Protein AF-A0AAW9KPF9-F1 (afdb_monomer_lite)

Structure (mmCIF, N/CA/C/O backbone):
data_AF-A0AAW9KPF9-F1
#
_entry.id   AF-A0AAW9KPF9-F1
#
loop_
_atom_site.group_PDB
_atom_site.id
_atom_site.type_symbol
_atom_site.label_atom_id
_atom_site.label_alt_id
_atom_site.la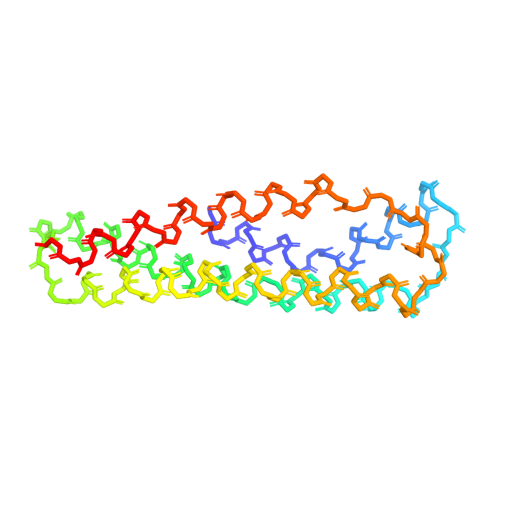bel_comp_id
_atom_site.label_asym_id
_atom_site.label_entity_id
_atom_site.label_seq_id
_atom_site.pdbx_PDB_ins_code
_atom_site.Cartn_x
_atom_site.Cartn_y
_atom_site.Cartn_z
_atom_site.occupancy
_atom_site.B_iso_or_equiv
_atom_site.auth_seq_id
_atom_site.auth_comp_id
_atom_site.auth_asym_id
_atom_site.auth_atom_id
_atom_site.pdbx_PDB_model_num
ATOM 1 N N . GLY A 1 1 ? -13.024 -8.136 2.506 1.00 78.75 1 GLY A N 1
ATOM 2 C CA . GLY A 1 1 ? -11.927 -7.168 2.692 1.00 78.75 1 GLY A CA 1
ATOM 3 C C . GLY A 1 1 ? -10.604 -7.882 2.874 1.00 78.75 1 GLY A C 1
ATOM 4 O O . GLY A 1 1 ? -10.056 -8.333 1.884 1.00 78.75 1 GLY A O 1
ATOM 5 N N . ILE A 1 2 ? -10.155 -8.076 4.120 1.00 85.75 2 ILE A N 1
ATOM 6 C CA . ILE A 1 2 ? -8.793 -8.553 4.462 1.00 85.75 2 ILE A CA 1
ATOM 7 C C . ILE A 1 2 ? -8.357 -9.830 3.724 1.00 85.75 2 ILE A C 1
ATOM 9 O O . ILE A 1 2 ? -7.273 -9.866 3.148 1.00 85.75 2 ILE A O 1
ATOM 13 N N . CYS A 1 3 ? -9.187 -10.878 3.719 1.00 87.25 3 CYS A N 1
ATOM 14 C CA . CYS A 1 3 ? -8.833 -12.138 3.054 1.00 87.25 3 CYS A CA 1
ATOM 15 C C . CYS A 1 3 ? -8.636 -11.955 1.542 1.00 87.25 3 CYS A C 1
ATOM 17 O O . CYS A 1 3 ? -7.708 -12.520 0.978 1.00 87.25 3 CYS A O 1
ATOM 19 N N . ILE A 1 4 ? -9.467 -11.119 0.911 1.00 86.94 4 ILE A N 1
ATOM 20 C CA . ILE A 1 4 ? -9.382 -10.818 -0.523 1.00 86.94 4 ILE A CA 1
ATOM 21 C C . ILE A 1 4 ? -8.092 -10.047 -0.812 1.00 86.94 4 ILE A C 1
ATOM 23 O O . ILE A 1 4 ? -7.359 -10.418 -1.718 1.00 86.94 4 ILE A O 1
ATOM 27 N N . THR A 1 5 ? -7.767 -9.033 -0.004 1.00 88.50 5 THR A N 1
ATOM 28 C CA . THR A 1 5 ? -6.518 -8.267 -0.155 1.00 88.50 5 THR A CA 1
ATOM 29 C C . THR A 1 5 ? -5.276 -9.140 0.011 1.00 88.50 5 THR A C 1
ATOM 31 O O . THR A 1 5 ? -4.348 -9.008 -0.775 1.00 88.50 5 THR A O 1
ATOM 34 N N . LEU A 1 6 ? -5.260 -10.077 0.967 1.00 89.06 6 LEU A N 1
ATOM 35 C CA . LEU A 1 6 ? -4.133 -11.005 1.137 1.00 89.06 6 LEU A CA 1
ATOM 36 C C . LEU A 1 6 ? -4.001 -11.974 -0.044 1.00 89.06 6 LEU A C 1
ATOM 38 O O . LEU A 1 6 ? -2.895 -12.216 -0.519 1.00 89.06 6 LEU A O 1
ATOM 42 N N . LEU A 1 7 ? -5.122 -12.497 -0.541 1.00 89.38 7 LEU A N 1
ATOM 43 C CA . LEU A 1 7 ? -5.137 -13.406 -1.685 1.00 89.38 7 LEU A CA 1
ATOM 44 C C . LEU A 1 7 ? -4.665 -12.701 -2.965 1.00 89.38 7 LEU A C 1
ATOM 46 O O . LEU A 1 7 ? -3.865 -13.248 -3.720 1.00 89.38 7 LEU A O 1
ATOM 50 N N . MET A 1 8 ? -5.082 -11.450 -3.160 1.00 88.38 8 MET A N 1
ATOM 51 C CA . MET A 1 8 ? -4.633 -10.608 -4.269 1.00 88.38 8 MET A CA 1
ATOM 52 C C . MET A 1 8 ? -3.141 -10.267 -4.151 1.00 88.38 8 MET A C 1
ATOM 54 O O . MET A 1 8 ? -2.423 -10.315 -5.147 1.00 88.38 8 MET A O 1
ATOM 58 N N . LEU A 1 9 ? -2.650 -10.030 -2.929 1.00 89.12 9 LEU A N 1
ATOM 59 C CA . LEU A 1 9 ? -1.239 -9.755 -2.663 1.00 89.12 9 LEU A CA 1
ATOM 60 C C . LEU A 1 9 ? -0.342 -10.979 -2.942 1.00 89.12 9 LEU A C 1
ATOM 62 O O . LEU A 1 9 ? 0.757 -10.836 -3.477 1.00 89.12 9 LEU A O 1
ATOM 66 N N . LEU A 1 10 ? -0.818 -12.194 -2.659 1.00 88.12 10 LEU A N 1
ATOM 67 C CA . LEU A 1 10 ? -0.146 -13.438 -3.062 1.00 88.12 10 LEU A CA 1
ATOM 68 C C . LEU A 1 10 ? -0.157 -13.639 -4.585 1.00 88.12 10 LEU A C 1
ATOM 70 O O . LEU A 1 10 ? 0.807 -14.157 -5.142 1.00 88.12 10 LEU A O 1
ATOM 74 N N . GLY A 1 11 ? -1.221 -13.199 -5.261 1.00 87.50 11 GLY A N 1
ATOM 75 C CA . GLY A 1 11 ? -1.346 -13.259 -6.718 1.00 87.50 11 GLY A CA 1
ATOM 76 C C . GLY A 1 11 ? -0.484 -12.245 -7.480 1.00 87.50 11 GLY A C 1
ATOM 77 O O . GLY A 1 11 ? -0.254 -12.433 -8.672 1.00 87.50 11 GLY A O 1
ATOM 78 N N . THR A 1 12 ? 0.024 -11.197 -6.822 1.00 87.69 12 THR A N 1
ATOM 79 C CA . THR A 1 12 ? 0.807 -10.106 -7.437 1.00 87.69 12 THR A CA 1
ATOM 80 C C . THR A 1 12 ? 1.911 -10.563 -8.404 1.00 87.69 12 THR A C 1
ATOM 82 O O . THR A 1 12 ? 1.935 -10.064 -9.531 1.00 87.69 12 THR A O 1
ATOM 85 N N . PRO A 1 13 ? 2.813 -11.505 -8.059 1.00 85.81 13 PRO A N 1
ATOM 86 C CA . PRO A 1 13 ? 3.851 -11.966 -8.982 1.00 85.81 13 PRO A CA 1
ATOM 87 C C . PRO A 1 13 ? 3.274 -12.662 -10.222 1.00 85.81 13 PRO A C 1
ATOM 89 O O . PRO A 1 13 ? 3.789 -12.470 -11.322 1.00 85.81 13 PRO A O 1
ATOM 92 N N . LEU A 1 14 ? 2.180 -13.422 -10.090 1.00 86.94 14 LEU A N 1
ATOM 93 C CA . LEU A 1 14 ? 1.508 -14.025 -11.24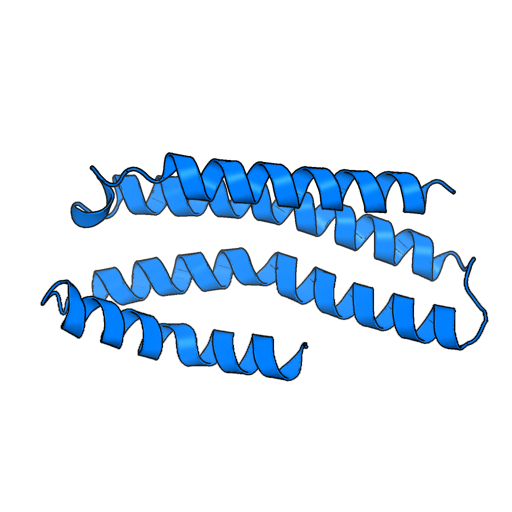6 1.00 86.94 14 LEU A CA 1
ATOM 94 C C . LEU A 1 14 ? 0.868 -12.957 -12.136 1.00 86.94 14 LEU A C 1
ATOM 96 O O . LEU A 1 14 ? 1.062 -12.982 -13.350 1.00 86.94 14 LEU A O 1
ATOM 100 N N . ILE A 1 15 ? 0.138 -12.013 -11.535 1.00 87.06 15 ILE A N 1
ATOM 101 C CA . ILE A 1 15 ? -0.563 -10.940 -12.252 1.00 87.06 15 ILE A CA 1
ATOM 102 C C . ILE A 1 15 ? 0.443 -10.063 -13.005 1.00 87.06 15 ILE A C 1
ATOM 104 O O . ILE A 1 15 ? 0.273 -9.804 -14.193 1.00 87.06 15 ILE A O 1
ATOM 108 N N . THR A 1 16 ? 1.527 -9.652 -12.342 1.00 85.25 16 THR A N 1
ATOM 109 C CA . THR A 1 16 ? 2.581 -8.831 -12.958 1.00 85.25 16 THR A CA 1
ATOM 110 C C . THR A 1 16 ? 3.286 -9.570 -14.093 1.00 85.25 16 THR A C 1
ATOM 112 O O . THR A 1 16 ? 3.473 -8.994 -15.163 1.00 85.25 16 THR A O 1
ATOM 115 N N . THR A 1 17 ? 3.609 -10.856 -13.916 1.00 85.44 17 THR A N 1
ATOM 116 C CA . THR A 1 17 ? 4.220 -11.672 -14.978 1.00 85.44 17 THR A CA 1
ATOM 117 C C . THR A 1 17 ? 3.288 -11.820 -16.182 1.00 85.44 17 THR A C 1
ATOM 119 O O . THR A 1 17 ? 3.731 -11.700 -17.323 1.00 85.44 17 THR A O 1
ATOM 122 N N . ALA A 1 18 ? 1.995 -12.064 -15.950 1.00 85.25 18 ALA A N 1
ATOM 123 C CA . ALA A 1 18 ? 1.008 -12.212 -17.015 1.00 85.25 18 ALA A CA 1
ATOM 124 C C . ALA A 1 18 ? 0.801 -10.906 -17.800 1.00 85.25 18 ALA A C 1
ATOM 126 O O . ALA A 1 18 ? 0.765 -10.939 -19.030 1.00 85.25 18 ALA A O 1
ATOM 127 N N . LEU A 1 19 ? 0.726 -9.762 -17.111 1.00 85.12 19 LEU A N 1
ATOM 128 C CA . LEU A 1 19 ? 0.602 -8.443 -17.742 1.00 85.12 19 LEU A CA 1
ATOM 129 C C . LEU A 1 19 ? 1.830 -8.100 -18.590 1.00 85.12 19 LEU A C 1
ATOM 131 O O . LEU A 1 19 ? 1.695 -7.729 -19.749 1.00 85.12 19 LEU A O 1
ATOM 135 N N . LEU A 1 20 ? 3.036 -8.286 -18.049 1.00 83.38 20 LEU A N 1
ATOM 136 C CA . LEU A 1 20 ? 4.274 -7.994 -18.779 1.00 83.38 20 LEU A CA 1
ATOM 137 C C . LEU A 1 20 ? 4.446 -8.881 -20.016 1.00 83.38 20 LEU A C 1
ATOM 139 O O . LEU A 1 20 ? 4.871 -8.405 -21.070 1.00 83.38 20 LEU A O 1
ATOM 143 N N . LYS A 1 21 ? 4.053 -10.155 -19.908 1.00 83.19 21 LYS A N 1
ATOM 144 C CA . LYS A 1 21 ? 4.096 -11.097 -21.027 1.00 83.19 21 LYS A CA 1
ATOM 145 C C . LYS A 1 21 ? 3.065 -10.774 -22.112 1.00 83.19 21 LYS A C 1
ATOM 147 O O . LYS A 1 21 ? 3.396 -10.901 -23.285 1.00 83.19 21 LYS A O 1
ATOM 152 N N . SER A 1 22 ? 1.836 -10.422 -21.735 1.00 83.75 22 SER A N 1
ATOM 153 C CA . SER A 1 22 ? 0.733 -10.207 -22.686 1.00 83.75 22 SER A CA 1
ATOM 154 C C . SER A 1 22 ? 0.813 -8.856 -23.389 1.00 83.75 22 SER A C 1
ATOM 156 O O . SER A 1 22 ? 0.790 -8.815 -24.613 1.00 83.75 22 SER A O 1
ATOM 158 N N . GLU A 1 23 ? 0.956 -7.773 -22.629 1.00 78.06 23 GLU A N 1
ATOM 159 C CA . GLU A 1 23 ? 0.857 -6.405 -23.152 1.00 78.06 23 GLU A CA 1
ATOM 160 C C . GLU A 1 23 ? 2.183 -5.901 -23.728 1.00 78.06 23 GLU A C 1
ATOM 162 O O . GLU A 1 23 ? 2.208 -5.141 -24.692 1.00 78.06 23 GLU A O 1
ATOM 167 N N . TYR A 1 24 ? 3.305 -6.326 -23.143 1.00 75.06 24 TYR A N 1
ATOM 168 C CA . TYR A 1 24 ? 4.615 -5.749 -23.454 1.00 75.06 24 TYR A CA 1
ATOM 169 C C . TYR A 1 24 ? 5.594 -6.747 -24.071 1.00 75.06 24 TYR A C 1
ATOM 171 O O . TYR A 1 24 ? 6.709 -6.363 -24.419 1.00 75.06 24 TYR A O 1
ATOM 179 N N . SER A 1 25 ? 5.209 -8.023 -24.225 1.00 76.38 25 SER A N 1
ATOM 180 C CA . SER A 1 25 ? 6.069 -9.121 -24.709 1.00 76.38 25 SER A CA 1
ATOM 181 C C . SER A 1 25 ? 7.409 -9.263 -23.960 1.00 76.38 25 SER A C 1
ATOM 183 O O . SER A 1 25 ? 8.342 -9.910 -24.434 1.00 76.38 25 SER A O 1
ATOM 185 N N . LEU A 1 26 ? 7.504 -8.681 -22.760 1.00 72.56 26 LEU A N 1
ATOM 186 C CA . LEU A 1 26 ? 8.713 -8.617 -21.946 1.00 72.56 26 LEU A CA 1
ATOM 187 C C . LEU A 1 26 ? 8.647 -9.684 -20.856 1.00 72.56 26 LEU A C 1
ATOM 189 O O . LEU A 1 26 ? 7.782 -9.651 -19.983 1.00 72.56 26 LEU A O 1
ATOM 193 N N . LEU A 1 27 ? 9.593 -10.624 -20.883 1.00 69.75 27 LEU A N 1
ATOM 194 C CA . LEU A 1 27 ? 9.719 -11.685 -19.880 1.00 69.75 27 LEU A CA 1
ATOM 195 C C . LEU A 1 27 ? 11.048 -11.557 -19.131 1.00 69.75 27 LEU A C 1
ATOM 197 O O . LEU A 1 27 ? 11.845 -12.490 -19.057 1.00 69.75 27 LEU A O 1
ATOM 201 N N . ASP A 1 28 ? 11.293 -10.366 -18.584 1.00 79.19 28 ASP A N 1
ATOM 202 C CA . ASP A 1 28 ? 12.443 -10.120 -17.721 1.00 79.19 28 ASP A CA 1
ATOM 203 C C . ASP A 1 28 ? 12.084 -10.429 -16.260 1.00 79.19 28 ASP A C 1
ATOM 205 O O . ASP A 1 28 ? 11.347 -9.697 -15.591 1.00 79.19 28 ASP A O 1
ATOM 209 N N . LYS A 1 29 ? 12.633 -11.538 -15.755 1.00 81.56 29 LYS A N 1
ATOM 210 C CA . LYS A 1 29 ? 12.444 -11.983 -14.369 1.00 81.56 29 LYS A CA 1
ATOM 211 C C . LYS A 1 29 ? 12.913 -10.932 -13.361 1.00 81.56 29 LYS A C 1
ATOM 213 O O . LYS A 1 29 ? 12.265 -10.765 -12.329 1.00 81.56 29 LYS A O 1
ATOM 218 N N . ASN A 1 30 ? 13.992 -10.202 -13.651 1.00 84.56 30 ASN A N 1
ATOM 219 C CA . ASN A 1 30 ? 14.503 -9.178 -12.740 1.00 84.56 30 ASN A CA 1
ATOM 220 C C . ASN A 1 30 ? 13.524 -8.010 -12.618 1.00 84.56 30 ASN A C 1
ATOM 222 O O . ASN A 1 30 ? 13.330 -7.474 -11.527 1.00 84.56 30 ASN A O 1
ATOM 226 N N . LEU A 1 31 ? 12.866 -7.645 -13.717 1.00 85.19 31 LEU A N 1
ATOM 227 C CA . LEU A 1 31 ? 11.858 -6.592 -13.736 1.00 85.19 31 LEU A CA 1
ATOM 228 C C . LEU A 1 31 ? 10.615 -6.997 -12.925 1.00 85.19 31 LEU A C 1
ATOM 230 O O . LEU A 1 31 ? 10.162 -6.223 -12.081 1.00 85.19 31 LEU A O 1
ATOM 234 N N . VAL A 1 32 ? 10.123 -8.230 -13.097 1.00 87.06 32 VAL A N 1
ATOM 235 C CA . VAL A 1 32 ? 8.998 -8.779 -12.309 1.00 87.06 32 VAL A CA 1
ATOM 236 C C . VAL A 1 32 ? 9.303 -8.756 -10.810 1.00 87.06 32 VAL A C 1
ATOM 238 O O . VAL A 1 32 ? 8.463 -8.332 -10.011 1.00 87.06 32 VAL A O 1
ATOM 241 N N . ILE A 1 33 ? 10.507 -9.187 -10.420 1.00 87.62 33 ILE A N 1
ATOM 242 C CA . ILE A 1 33 ? 10.935 -9.222 -9.016 1.00 87.62 33 ILE A CA 1
ATOM 243 C C . ILE A 1 33 ? 10.988 -7.804 -8.438 1.00 87.62 33 ILE A C 1
ATOM 245 O O . ILE A 1 33 ? 10.439 -7.572 -7.359 1.00 87.62 33 ILE A O 1
ATOM 249 N N . LYS A 1 34 ? 11.584 -6.841 -9.154 1.00 89.62 34 LYS A N 1
ATOM 250 C CA . LYS A 1 34 ? 11.654 -5.436 -8.718 1.00 89.62 34 LYS A CA 1
ATOM 251 C C . LYS A 1 34 ? 10.261 -4.840 -8.493 1.00 89.62 34 LYS A C 1
ATOM 253 O O . LYS A 1 34 ? 10.001 -4.317 -7.412 1.00 89.62 34 LYS A O 1
ATOM 258 N N . ILE A 1 35 ? 9.352 -4.971 -9.466 1.00 89.62 35 ILE A N 1
ATOM 259 C CA . ILE A 1 35 ? 7.977 -4.455 -9.345 1.00 89.62 35 ILE A CA 1
ATOM 260 C C . ILE A 1 35 ? 7.253 -5.116 -8.173 1.00 89.62 35 ILE A C 1
ATOM 262 O O . ILE A 1 35 ? 6.681 -4.424 -7.333 1.00 89.62 35 ILE A O 1
ATOM 266 N N . SER A 1 36 ? 7.293 -6.449 -8.094 1.00 90.25 36 SER A N 1
ATOM 267 C CA . SER A 1 36 ? 6.601 -7.191 -7.036 1.00 90.25 36 SER A CA 1
ATOM 268 C C . SER A 1 36 ? 7.102 -6.774 -5.653 1.00 90.25 36 SER A C 1
ATOM 270 O O . SER A 1 36 ? 6.300 -6.550 -4.752 1.00 90.25 36 SER A O 1
ATOM 272 N N . THR A 1 37 ? 8.414 -6.580 -5.498 1.00 90.31 37 THR A N 1
ATOM 273 C CA . THR A 1 37 ? 9.028 -6.125 -4.240 1.00 90.31 37 THR A CA 1
ATOM 274 C C . THR A 1 37 ? 8.521 -4.740 -3.833 1.00 90.31 37 THR A C 1
ATOM 276 O O . THR A 1 37 ? 8.141 -4.541 -2.679 1.00 90.31 37 THR A O 1
ATOM 279 N N . CYS A 1 38 ? 8.441 -3.796 -4.776 1.00 92.06 38 CYS A N 1
ATOM 280 C CA . CYS A 1 38 ? 7.864 -2.472 -4.536 1.00 92.06 38 CYS A CA 1
ATOM 281 C C . CYS A 1 38 ? 6.389 -2.544 -4.111 1.00 92.06 38 CYS A C 1
ATOM 283 O O . CYS A 1 38 ? 5.989 -1.847 -3.179 1.00 92.06 38 CYS A O 1
ATOM 285 N N . ILE A 1 39 ? 5.588 -3.407 -4.748 1.00 93.00 39 ILE A N 1
ATOM 286 C CA . ILE A 1 39 ? 4.176 -3.596 -4.382 1.00 93.00 39 ILE A CA 1
ATOM 287 C C . ILE A 1 39 ? 4.057 -4.156 -2.962 1.00 93.00 39 ILE A C 1
ATOM 289 O O . ILE A 1 39 ? 3.277 -3.635 -2.167 1.00 93.00 39 ILE A O 1
ATOM 293 N N . TYR A 1 40 ? 4.854 -5.169 -2.611 1.00 92.62 40 TYR A N 1
ATOM 294 C CA . TYR A 1 40 ? 4.847 -5.728 -1.259 1.00 92.62 40 TYR A CA 1
ATOM 295 C C . TYR A 1 40 ? 5.237 -4.689 -0.204 1.00 92.62 40 TYR A C 1
ATOM 297 O O . TYR A 1 40 ? 4.568 -4.607 0.822 1.00 92.62 40 TYR A O 1
ATOM 305 N N . LEU A 1 41 ? 6.255 -3.860 -0.466 1.00 93.38 41 LEU A N 1
ATOM 306 C CA . LEU A 1 41 ? 6.652 -2.773 0.435 1.00 93.38 41 LEU A CA 1
ATOM 307 C C . LEU A 1 41 ? 5.521 -1.762 0.657 1.00 93.38 41 LEU A C 1
ATOM 309 O O . LEU A 1 41 ? 5.256 -1.392 1.800 1.00 93.38 41 LEU A O 1
ATOM 313 N N . CYS A 1 42 ? 4.821 -1.357 -0.407 1.00 91.94 42 CYS A N 1
ATOM 314 C CA . CYS A 1 42 ? 3.674 -0.450 -0.301 1.00 91.94 42 CYS A CA 1
ATOM 315 C C . CYS A 1 42 ? 2.492 -1.093 0.445 1.00 91.94 42 CYS A C 1
ATOM 317 O O . CYS A 1 42 ? 1.767 -0.416 1.166 1.00 91.94 42 CYS A O 1
ATOM 319 N N . ALA A 1 43 ? 2.307 -2.409 0.317 1.00 92.38 43 ALA A N 1
ATOM 320 C CA . ALA A 1 43 ? 1.193 -3.116 0.939 1.00 92.38 43 ALA A CA 1
ATOM 321 C C . ALA A 1 43 ? 1.325 -3.267 2.465 1.00 92.38 43 ALA A C 1
ATOM 323 O O . ALA A 1 43 ? 0.311 -3.425 3.145 1.00 92.38 43 ALA A O 1
ATOM 324 N N . VAL A 1 44 ? 2.538 -3.217 3.027 1.00 92.69 44 VAL A N 1
ATOM 325 C CA . VAL A 1 44 ? 2.764 -3.358 4.479 1.00 92.69 44 VAL A CA 1
ATOM 326 C C . VAL A 1 44 ? 1.968 -2.336 5.310 1.00 92.69 44 VAL A C 1
ATOM 328 O O . VAL A 1 44 ? 1.149 -2.772 6.129 1.00 92.69 44 VAL A O 1
ATOM 331 N N . PRO A 1 45 ? 2.140 -1.007 5.135 1.00 93.44 45 PRO A N 1
ATOM 332 C CA . PRO A 1 45 ? 1.386 -0.015 5.908 1.00 93.44 45 PRO A CA 1
ATOM 333 C C . PRO A 1 45 ? -0.127 -0.144 5.691 1.00 93.44 45 PRO A C 1
ATOM 335 O O . PRO A 1 45 ? -0.896 -0.058 6.651 1.00 93.44 45 PRO A O 1
ATOM 338 N N . TYR A 1 46 ? -0.555 -0.447 4.463 1.00 91.38 46 TYR A N 1
ATOM 339 C CA . TYR A 1 46 ? -1.961 -0.650 4.126 1.00 91.38 46 TYR A CA 1
ATOM 340 C C . TYR A 1 46 ? -2.586 -1.825 4.898 1.00 91.38 46 TYR A C 1
ATOM 342 O O . TYR A 1 46 ? -3.652 -1.698 5.507 1.00 91.38 46 TYR A O 1
ATOM 350 N N . VAL A 1 47 ? -1.916 -2.982 4.935 1.00 93.94 47 VAL A N 1
ATOM 351 C CA . VAL A 1 47 ? -2.413 -4.169 5.648 1.00 93.94 47 VAL A CA 1
ATOM 352 C C . VAL A 1 47 ? -2.475 -3.911 7.156 1.00 93.94 47 VAL A C 1
ATOM 354 O O . VAL A 1 47 ? -3.461 -4.285 7.800 1.00 93.94 47 VAL A O 1
ATOM 357 N N . ILE A 1 48 ? -1.475 -3.229 7.725 1.00 93.44 48 ILE A N 1
ATOM 358 C CA . ILE A 1 48 ? -1.475 -2.833 9.143 1.00 93.44 48 ILE A CA 1
ATOM 359 C C . ILE A 1 48 ? -2.678 -1.929 9.446 1.00 93.44 48 ILE A C 1
ATOM 361 O O . ILE A 1 48 ? -3.407 -2.172 10.416 1.00 93.44 48 ILE A O 1
ATOM 365 N N . ALA A 1 49 ? -2.931 -0.924 8.604 1.00 93.62 49 ALA A N 1
ATOM 366 C CA . ALA A 1 49 ? -4.089 -0.044 8.735 1.00 93.62 49 ALA A CA 1
ATOM 367 C C . ALA A 1 49 ? -5.408 -0.833 8.686 1.00 93.62 49 ALA A C 1
ATOM 369 O O . ALA A 1 49 ? -6.288 -0.626 9.523 1.00 93.62 49 ALA A O 1
ATOM 370 N N . LEU A 1 50 ? -5.521 -1.808 7.782 1.00 92.88 50 LEU A N 1
ATOM 371 C CA . LEU A 1 50 ? -6.726 -2.617 7.606 1.00 92.88 50 LEU A CA 1
ATOM 372 C C . LEU A 1 50 ? -7.053 -3.488 8.835 1.00 92.88 50 LEU A C 1
ATOM 374 O O . LEU A 1 50 ? -8.220 -3.619 9.222 1.00 92.88 50 LEU A O 1
ATOM 378 N N . PHE A 1 51 ? -6.041 -4.055 9.501 1.00 92.88 51 PHE A N 1
ATOM 379 C CA . PHE A 1 51 ? -6.248 -4.782 10.758 1.00 92.88 51 PHE A CA 1
ATOM 380 C C . PHE A 1 51 ? -6.687 -3.859 11.898 1.00 92.88 51 PHE A C 1
ATOM 382 O O . PHE A 1 51 ? -7.560 -4.239 12.684 1.00 92.88 51 PHE A O 1
ATOM 389 N N . ASN A 1 52 ? -6.122 -2.652 11.991 1.00 92.69 52 ASN A N 1
ATOM 390 C CA . ASN A 1 52 ? -6.544 -1.672 12.993 1.00 92.69 52 ASN A CA 1
ATOM 391 C C . ASN A 1 52 ? -7.963 -1.159 12.724 1.00 92.69 52 ASN A C 1
ATOM 393 O O . ASN A 1 52 ? -8.753 -1.056 13.660 1.00 92.69 52 ASN A O 1
ATOM 397 N N . LEU A 1 53 ? -8.343 -0.978 11.459 1.00 91.50 53 LEU A N 1
ATOM 398 C CA . LEU A 1 53 ? -9.711 -0.629 11.086 1.00 91.50 53 LEU A CA 1
ATOM 399 C C . LEU A 1 53 ? -10.707 -1.708 11.539 1.00 91.50 53 LEU A C 1
ATOM 401 O O . LEU A 1 53 ? -11.712 -1.397 12.175 1.00 91.50 53 LEU A O 1
ATOM 405 N N . LYS A 1 54 ? -10.393 -2.996 11.329 1.00 91.56 54 LYS A N 1
ATOM 406 C CA . LYS A 1 54 ? -11.225 -4.107 11.831 1.00 91.56 54 LYS A CA 1
ATOM 407 C C . LYS A 1 54 ? -11.382 -4.080 13.354 1.00 91.56 54 LYS A C 1
ATOM 409 O O . LYS A 1 54 ? -12.468 -4.385 13.855 1.00 91.56 54 LYS A O 1
ATOM 414 N N . LYS A 1 55 ? -10.319 -3.745 14.098 1.00 88.56 55 LYS A N 1
ATOM 415 C CA . LYS A 1 55 ? -10.388 -3.605 15.564 1.00 88.56 55 LYS A CA 1
ATOM 416 C C . LYS A 1 55 ? -11.359 -2.493 15.959 1.00 88.56 55 LYS A C 1
ATOM 418 O O . LYS A 1 55 ? -12.206 -2.733 16.815 1.00 88.56 55 LYS A O 1
ATOM 423 N N . ILE A 1 56 ? -11.281 -1.335 15.302 1.00 90.25 56 ILE A N 1
ATOM 424 C CA . ILE A 1 56 ? -12.182 -0.201 15.547 1.00 90.25 56 ILE A CA 1
ATOM 425 C C . ILE A 1 56 ? -13.631 -0.603 15.262 1.00 90.25 56 ILE A C 1
ATOM 427 O O . ILE A 1 56 ? -14.471 -0.475 16.148 1.00 90.25 56 ILE A O 1
ATOM 431 N N . CYS A 1 57 ? -13.924 -1.189 14.095 1.00 87.50 57 CYS A N 1
ATOM 432 C CA . CYS A 1 57 ? -15.282 -1.628 13.752 1.00 87.50 57 CYS A CA 1
ATOM 433 C C . CYS A 1 57 ? -15.866 -2.598 14.794 1.00 87.50 57 CYS A C 1
ATOM 435 O O . CYS A 1 57 ? -17.035 -2.493 15.158 1.00 87.50 57 CYS A O 1
ATOM 437 N N . LYS A 1 58 ? -15.048 -3.522 15.320 1.00 87.62 58 LYS A N 1
ATOM 438 C CA . LYS A 1 58 ? -15.474 -4.469 16.361 1.00 87.62 58 LYS A CA 1
ATOM 439 C C . LYS A 1 58 ? -15.774 -3.784 17.700 1.00 87.62 58 LYS A C 1
ATOM 441 O O . LYS A 1 58 ? -16.639 -4.262 18.427 1.00 87.62 58 LYS A O 1
ATOM 446 N N . LEU A 1 59 ? -15.055 -2.716 18.048 1.00 84.56 59 LEU A N 1
ATOM 447 C CA . LEU A 1 59 ? -15.278 -1.958 19.285 1.00 84.56 59 LEU A CA 1
ATOM 448 C C . LEU A 1 59 ? -16.504 -1.045 19.181 1.00 84.56 59 LEU A C 1
ATOM 450 O O . LEU A 1 59 ? -17.296 -0.9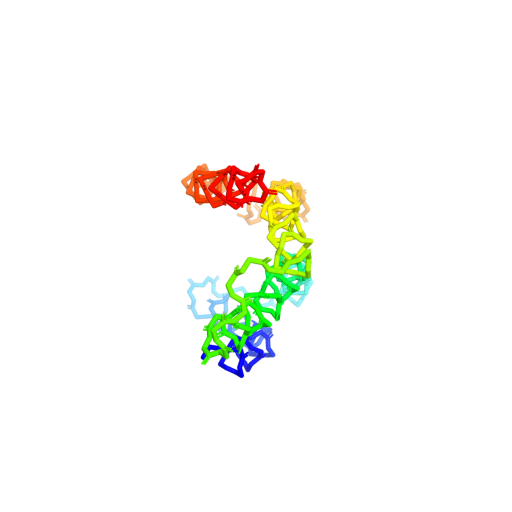93 20.121 1.00 84.56 59 LEU A O 1
ATOM 454 N N . VAL A 1 60 ? -16.710 -0.414 18.022 1.00 84.56 60 VAL A N 1
ATOM 455 C CA . VAL A 1 60 ? -17.908 0.387 17.727 1.00 84.56 60 VAL A CA 1
ATOM 456 C C . VAL A 1 60 ? -19.165 -0.484 17.778 1.00 84.56 60 VAL A C 1
ATOM 458 O O . VAL A 1 60 ? -20.126 -0.125 18.448 1.00 84.56 60 VAL A O 1
ATOM 461 N N . ALA A 1 61 ? -19.131 -1.684 17.186 1.00 83.38 61 ALA A N 1
ATOM 462 C CA . ALA A 1 61 ? -20.243 -2.639 17.251 1.00 83.38 61 ALA A CA 1
ATOM 463 C C . ALA A 1 61 ? -20.575 -3.118 18.681 1.00 83.38 61 ALA A C 1
ATOM 465 O O . ALA A 1 61 ? -21.654 -3.651 18.919 1.00 83.38 61 ALA A O 1
ATOM 466 N N . LYS A 1 62 ? -19.651 -2.949 19.634 1.00 83.69 62 LYS A N 1
ATOM 467 C CA . LYS A 1 62 ? -19.833 -3.288 21.053 1.00 83.69 62 LYS A CA 1
ATOM 468 C C . LYS A 1 62 ? -20.242 -2.083 21.916 1.00 83.69 62 LYS A C 1
ATOM 470 O O . LYS A 1 62 ? -20.135 -2.172 23.133 1.00 83.69 62 LYS A O 1
ATOM 475 N N . ASN A 1 63 ? -20.666 -0.968 21.309 1.00 74.75 63 ASN A N 1
ATOM 476 C CA . ASN A 1 63 ? -21.015 0.302 21.968 1.00 74.75 63 ASN A CA 1
ATOM 477 C C . ASN A 1 63 ? -19.882 0.965 22.782 1.00 74.75 63 ASN A C 1
ATOM 479 O O . ASN A 1 63 ? -20.124 1.927 23.503 1.00 74.75 63 ASN A O 1
ATOM 483 N N . ASN A 1 64 ? -18.628 0.532 22.617 1.00 71.62 64 ASN A N 1
ATOM 484 C CA . ASN A 1 64 ? -17.457 1.146 23.256 1.00 71.62 64 ASN A CA 1
ATOM 485 C C . ASN A 1 64 ? -16.751 2.104 22.286 1.00 71.62 64 ASN A C 1
ATOM 487 O O . ASN A 1 64 ? -15.559 1.955 22.006 1.00 71.62 64 ASN A O 1
ATOM 491 N N . ALA A 1 65 ? -17.508 3.056 21.733 1.00 65.44 65 ALA A N 1
ATOM 492 C CA . ALA A 1 65 ? -17.063 3.937 20.650 1.00 65.44 65 ALA A CA 1
ATOM 493 C C . ALA A 1 65 ? -15.985 4.960 21.069 1.00 65.44 65 ALA A C 1
ATOM 495 O O . ALA A 1 65 ? -15.204 5.386 20.225 1.00 65.44 65 ALA A O 1
ATOM 496 N N . PHE A 1 66 ? -15.877 5.282 22.364 1.00 68.81 66 PHE A N 1
ATOM 497 C CA . PHE A 1 66 ? -14.943 6.283 22.903 1.00 68.81 66 PHE A CA 1
ATOM 498 C C . PHE A 1 66 ? -13.936 5.668 23.880 1.00 68.81 66 PHE A C 1
ATOM 500 O O . PHE A 1 66 ? -13.771 6.109 25.013 1.00 68.81 66 PHE A O 1
ATOM 507 N N . SER A 1 67 ? -13.279 4.587 23.457 1.00 79.19 67 SER A N 1
ATOM 508 C CA . SER A 1 67 ? -12.193 3.988 24.238 1.00 79.19 67 SER A CA 1
ATOM 509 C C . SER A 1 67 ? -10.831 4.505 23.778 1.00 79.19 67 SER A C 1
ATOM 511 O O . SER A 1 67 ? -10.593 4.693 22.584 1.00 79.19 67 SER A O 1
ATOM 513 N N . LEU A 1 68 ? -9.892 4.640 24.718 1.00 82.88 68 LEU A N 1
ATOM 514 C CA . LEU A 1 68 ? -8.502 5.027 24.438 1.00 82.88 68 LEU A CA 1
ATOM 515 C C . LEU A 1 68 ? -7.836 4.108 23.388 1.00 82.88 68 LEU A C 1
ATOM 517 O O . LEU A 1 68 ? -6.985 4.531 22.605 1.00 82.88 68 LEU A O 1
ATOM 521 N N . ASN A 1 69 ? -8.282 2.849 23.308 1.00 84.38 69 ASN A N 1
ATOM 522 C CA . ASN A 1 69 ? -7.836 1.885 22.304 1.00 84.38 69 ASN A CA 1
ATOM 523 C C . ASN A 1 69 ? -8.236 2.265 20.869 1.00 84.38 69 ASN A C 1
ATOM 525 O O . ASN A 1 69 ? -7.472 1.985 19.939 1.00 84.38 69 ASN A O 1
ATOM 529 N N . ILE A 1 70 ? -9.408 2.878 20.667 1.00 87.00 70 ILE A N 1
ATOM 530 C CA . ILE A 1 70 ? -9.838 3.367 19.348 1.00 87.00 70 ILE A CA 1
ATOM 531 C C . ILE A 1 70 ? -8.963 4.545 18.941 1.00 87.00 70 ILE A C 1
ATOM 533 O O . ILE A 1 70 ? -8.407 4.513 17.847 1.00 87.00 70 ILE A O 1
ATOM 537 N N . VAL A 1 71 ? -8.746 5.507 19.840 1.00 89.88 71 VAL A N 1
ATOM 538 C CA . VAL A 1 71 ? -7.871 6.665 19.600 1.00 89.88 71 VAL A CA 1
ATOM 539 C C . VAL A 1 71 ? -6.467 6.230 19.170 1.00 89.88 71 VAL A C 1
ATOM 541 O O . VAL A 1 71 ? -5.954 6.696 18.152 1.00 89.88 71 VAL A O 1
ATOM 544 N N . ASN A 1 72 ? -5.864 5.272 19.878 1.00 90.25 72 ASN A N 1
ATOM 545 C CA . ASN A 1 72 ? -4.555 4.737 19.496 1.00 90.25 72 ASN A CA 1
ATOM 546 C C . ASN A 1 72 ? -4.589 4.026 18.136 1.00 90.25 72 ASN A C 1
ATOM 548 O O . ASN A 1 72 ? -3.681 4.200 17.326 1.00 90.25 72 ASN A O 1
ATOM 552 N N . SER A 1 73 ? -5.646 3.261 17.852 1.00 91.56 73 SER A N 1
ATOM 553 C CA . SER A 1 73 ? -5.803 2.589 16.556 1.00 91.56 73 SER A CA 1
ATOM 554 C C . SER A 1 73 ? -5.949 3.595 15.406 1.00 91.56 73 SER A C 1
ATOM 556 O O . SER A 1 73 ? -5.357 3.391 14.350 1.00 91.56 73 SER A O 1
ATOM 558 N N . LEU A 1 74 ? -6.672 4.699 15.618 1.00 92.44 74 LEU A N 1
ATOM 559 C CA . LEU A 1 74 ? -6.838 5.790 14.652 1.00 92.44 74 LEU A CA 1
ATOM 560 C C . LEU A 1 74 ? -5.512 6.507 14.365 1.00 92.44 74 LEU A C 1
ATOM 562 O O . LEU A 1 74 ? -5.175 6.711 13.199 1.00 92.44 74 LEU A O 1
ATOM 566 N N . LYS A 1 75 ? -4.710 6.802 15.400 1.00 93.19 75 LYS A N 1
ATOM 567 C CA . LYS A 1 75 ? -3.358 7.371 15.231 1.00 93.19 75 LYS A CA 1
ATOM 568 C C . LYS A 1 75 ? -2.452 6.459 14.410 1.00 93.19 75 LYS A C 1
ATOM 570 O O . LYS A 1 75 ? -1.744 6.937 13.528 1.00 93.19 75 LYS A O 1
ATOM 575 N N . ILE A 1 76 ? -2.503 5.148 14.659 1.00 94.44 76 ILE A N 1
ATOM 576 C CA . ILE A 1 76 ? -1.726 4.174 13.883 1.00 94.44 76 ILE A CA 1
ATOM 577 C C . ILE A 1 76 ? -2.174 4.171 12.418 1.00 94.44 76 ILE A C 1
ATOM 579 O O . ILE A 1 76 ? -1.321 4.169 11.537 1.00 94.44 76 ILE A O 1
ATOM 583 N N . ILE A 1 77 ? -3.483 4.197 12.142 1.00 94.69 77 ILE A N 1
ATOM 584 C CA . ILE A 1 77 ? -4.000 4.252 10.764 1.00 94.69 77 ILE A CA 1
ATOM 585 C C . ILE A 1 77 ? -3.536 5.533 10.064 1.00 94.69 77 ILE A C 1
ATOM 587 O O . ILE A 1 77 ? -3.065 5.465 8.932 1.00 94.69 77 ILE A O 1
ATOM 591 N N . SER A 1 78 ? -3.610 6.679 10.745 1.00 94.88 78 SER A N 1
ATOM 592 C CA . SER A 1 78 ? -3.117 7.953 10.217 1.00 94.88 78 SER A CA 1
ATOM 593 C C . SER A 1 78 ? -1.628 7.875 9.858 1.00 94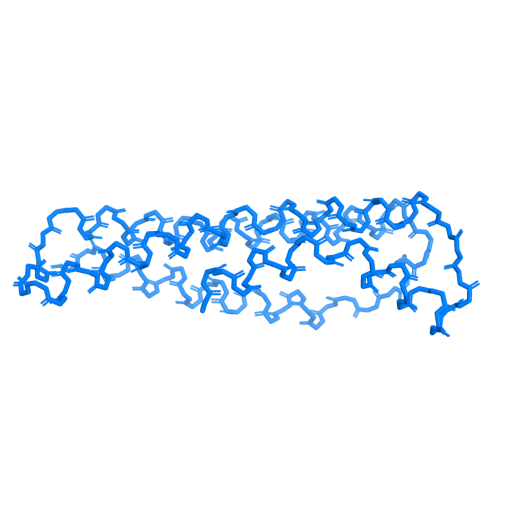.88 78 SER A C 1
ATOM 595 O O . SER A 1 78 ? -1.245 8.174 8.727 1.00 94.88 78 SER A O 1
ATOM 597 N N . PHE A 1 79 ? -0.795 7.368 10.773 1.00 94.75 79 PHE A N 1
ATOM 598 C CA . PHE A 1 79 ? 0.635 7.181 10.526 1.00 94.75 79 PHE A CA 1
ATOM 599 C C . PHE A 1 79 ? 0.909 6.214 9.363 1.00 94.75 79 PHE A C 1
ATOM 601 O O . PHE A 1 79 ? 1.766 6.490 8.525 1.00 94.75 79 PHE A O 1
ATOM 608 N N . CYS A 1 80 ? 0.155 5.113 9.266 1.00 95.19 80 CYS A N 1
ATOM 609 C CA . CYS A 1 80 ? 0.262 4.171 8.149 1.00 95.19 80 CYS A CA 1
ATOM 610 C C . CYS A 1 80 ? -0.069 4.845 6.811 1.00 95.19 80 CYS A C 1
ATOM 612 O O . CYS A 1 80 ? 0.659 4.643 5.847 1.00 95.19 80 CYS A O 1
ATOM 614 N N . SER A 1 81 ? -1.106 5.686 6.769 1.00 94.38 81 SER A N 1
ATOM 615 C CA . SER A 1 81 ? -1.513 6.424 5.566 1.00 94.38 81 SER A CA 1
ATOM 616 C C . SER A 1 81 ? -0.416 7.377 5.080 1.00 94.38 81 SER A C 1
ATOM 618 O O . SER A 1 81 ? -0.081 7.399 3.899 1.00 94.38 81 SER A O 1
ATOM 620 N N . PHE A 1 82 ? 0.218 8.126 5.988 1.00 94.31 82 PHE A N 1
ATOM 621 C CA . PHE A 1 82 ? 1.348 8.989 5.624 1.00 94.31 82 PHE A CA 1
ATOM 622 C C . PHE A 1 82 ? 2.592 8.189 5.215 1.00 94.31 82 PHE A C 1
ATOM 624 O O . PHE A 1 82 ? 3.280 8.554 4.261 1.00 94.31 82 PHE A O 1
ATOM 631 N N . SER A 1 83 ? 2.869 7.081 5.904 1.00 95.50 83 SER A N 1
ATOM 632 C CA . SER A 1 83 ? 3.978 6.187 5.566 1.00 95.50 83 SER A CA 1
ATOM 633 C C . SER A 1 83 ? 3.807 5.563 4.178 1.00 95.50 83 SER A C 1
ATOM 635 O O . SER A 1 83 ? 4.782 5.484 3.431 1.00 95.50 83 SER A O 1
ATOM 637 N N . GLU A 1 84 ? 2.584 5.183 3.803 1.00 94.50 84 GLU A N 1
ATOM 638 C CA . GLU A 1 84 ? 2.261 4.635 2.483 1.00 94.50 84 GLU A CA 1
ATOM 639 C C . GLU A 1 84 ? 2.606 5.620 1.360 1.00 94.50 84 GLU A C 1
ATOM 641 O O . GLU A 1 84 ? 3.239 5.222 0.384 1.00 94.50 84 GLU A O 1
ATOM 646 N N . ILE A 1 85 ? 2.300 6.914 1.525 1.00 95.25 85 ILE A N 1
ATOM 647 C CA . ILE A 1 85 ? 2.661 7.955 0.546 1.00 95.25 85 ILE A CA 1
ATOM 648 C C . ILE A 1 85 ? 4.176 7.990 0.325 1.00 95.25 85 ILE A C 1
ATOM 650 O O . ILE A 1 85 ? 4.644 7.976 -0.815 1.00 95.25 85 ILE A O 1
ATOM 654 N N . ILE A 1 86 ? 4.952 8.023 1.412 1.00 95.25 86 ILE A N 1
ATOM 655 C CA . ILE A 1 86 ? 6.416 8.107 1.344 1.00 95.25 86 ILE A CA 1
ATOM 656 C C . ILE A 1 86 ? 6.982 6.858 0.661 1.00 95.25 86 ILE A C 1
ATOM 658 O O . ILE A 1 86 ? 7.795 6.969 -0.259 1.00 95.25 86 ILE A O 1
ATOM 662 N N . ILE A 1 87 ? 6.527 5.670 1.068 1.00 95.25 87 ILE A N 1
ATOM 663 C CA . ILE A 1 87 ? 6.977 4.397 0.493 1.00 95.25 87 ILE A CA 1
ATOM 664 C C . ILE A 1 87 ? 6.613 4.317 -0.995 1.00 95.25 87 ILE A C 1
ATOM 666 O O . ILE A 1 87 ? 7.433 3.865 -1.797 1.00 95.25 87 ILE A O 1
ATOM 670 N N . PHE A 1 88 ? 5.435 4.801 -1.390 1.00 94.31 88 PHE A N 1
ATOM 671 C CA . PHE A 1 88 ? 5.000 4.816 -2.784 1.00 94.31 88 PHE A CA 1
ATOM 672 C C . PHE A 1 88 ? 5.854 5.751 -3.651 1.00 94.31 88 PHE A C 1
ATOM 674 O O . PHE A 1 88 ? 6.301 5.359 -4.732 1.00 94.31 88 PHE A O 1
ATOM 681 N N . ILE A 1 89 ? 6.155 6.962 -3.173 1.00 93.06 89 ILE A N 1
ATOM 682 C CA . ILE A 1 89 ? 7.034 7.909 -3.882 1.00 93.06 89 ILE A CA 1
ATOM 683 C C . ILE A 1 89 ? 8.445 7.327 -4.025 1.00 93.06 89 ILE A C 1
ATOM 685 O O . ILE A 1 89 ? 9.030 7.369 -5.109 1.00 93.06 89 ILE A O 1
ATOM 689 N N . MET A 1 90 ? 8.982 6.725 -2.963 1.00 93.25 90 MET A N 1
ATOM 690 C CA . MET A 1 90 ? 10.301 6.088 -3.005 1.00 93.25 90 MET A CA 1
ATOM 691 C C . MET A 1 90 ? 10.327 4.901 -3.972 1.00 93.25 90 MET A C 1
ATOM 693 O O . MET A 1 90 ? 11.260 4.772 -4.761 1.00 93.25 90 MET A O 1
ATOM 697 N N . SER A 1 91 ? 9.283 4.070 -3.969 1.00 92.25 91 SER A N 1
ATOM 698 C CA . SER A 1 91 ? 9.170 2.895 -4.842 1.00 92.25 91 SER A CA 1
ATOM 699 C C . SER A 1 91 ? 9.044 3.275 -6.318 1.00 92.25 91 SER A C 1
ATOM 701 O O . SER A 1 91 ? 9.725 2.705 -7.169 1.00 92.25 91 SER A O 1
ATOM 703 N N . THR A 1 92 ? 8.212 4.269 -6.635 1.00 90.81 92 THR A N 1
ATOM 704 C CA . THR A 1 92 ? 8.048 4.769 -8.011 1.00 90.81 92 THR A CA 1
ATOM 705 C C . THR A 1 92 ? 9.324 5.432 -8.526 1.00 90.81 92 THR A C 1
ATOM 707 O O . THR A 1 92 ? 9.740 5.178 -9.657 1.00 90.81 92 THR A O 1
ATOM 710 N N . THR A 1 93 ? 10.000 6.211 -7.680 1.00 89.31 93 THR A N 1
ATOM 711 C CA . THR A 1 93 ? 11.294 6.824 -8.005 1.00 89.31 93 THR A CA 1
ATOM 712 C C . THR A 1 93 ? 12.373 5.760 -8.224 1.00 89.31 93 THR A C 1
ATOM 714 O O . THR A 1 93 ? 13.095 5.811 -9.219 1.00 89.31 93 THR A O 1
ATOM 717 N N . TYR A 1 94 ? 12.447 4.750 -7.352 1.00 90.69 94 TYR A N 1
ATOM 718 C CA . TYR A 1 94 ? 13.376 3.628 -7.491 1.00 90.69 94 TYR A CA 1
ATOM 719 C C . TYR A 1 94 ? 13.171 2.872 -8.807 1.00 90.69 94 TYR A C 1
ATOM 721 O O . TYR A 1 94 ? 14.139 2.629 -9.528 1.00 90.69 94 TYR A O 1
ATOM 729 N N . LEU A 1 95 ? 11.925 2.543 -9.162 1.00 89.06 95 LEU A N 1
ATOM 730 C CA . LEU A 1 95 ? 11.621 1.866 -10.425 1.00 89.06 95 LEU A CA 1
ATOM 731 C C . LEU A 1 95 ? 12.058 2.708 -11.629 1.00 89.06 95 LEU A C 1
ATOM 733 O O . LEU A 1 95 ? 12.699 2.177 -12.535 1.00 89.06 95 LEU A O 1
ATOM 737 N N . LYS A 1 96 ? 11.815 4.023 -11.607 1.00 87.75 96 LYS A N 1
ATOM 738 C CA . LYS A 1 96 ? 12.215 4.934 -12.689 1.00 87.75 96 LYS A CA 1
ATOM 739 C C . LYS A 1 96 ? 13.730 4.957 -12.935 1.00 87.75 96 LYS A C 1
ATOM 741 O O . LYS A 1 96 ? 14.149 5.038 -14.085 1.00 87.75 96 LYS A O 1
ATOM 746 N N . TYR A 1 97 ? 14.542 4.874 -11.879 1.00 85.62 97 TYR A N 1
ATOM 747 C CA . TYR A 1 97 ? 16.006 4.832 -11.998 1.00 85.62 97 TYR A CA 1
ATOM 748 C C . TYR A 1 97 ? 16.560 3.429 -12.275 1.00 85.62 97 TYR A C 1
ATOM 750 O O . TYR A 1 97 ? 17.571 3.292 -12.953 1.00 85.62 97 TYR A O 1
ATOM 758 N N . SER A 1 98 ? 15.928 2.382 -11.739 1.00 84.06 98 SER A N 1
ATOM 759 C CA . SER A 1 98 ? 16.454 1.010 -11.778 1.00 84.06 98 SER A CA 1
ATOM 760 C C . SER A 1 98 ? 16.067 0.229 -13.037 1.00 84.06 98 SER A C 1
ATOM 762 O O . SER A 1 98 ? 16.595 -0.864 -13.268 1.00 84.06 98 SER A O 1
ATOM 764 N N . THR A 1 99 ? 15.107 0.725 -13.819 1.00 80.06 99 THR A N 1
ATOM 765 C CA . THR A 1 99 ? 14.575 0.017 -14.988 1.00 80.06 99 THR A CA 1
ATOM 766 C C . THR A 1 99 ? 14.319 0.972 -16.149 1.00 80.06 99 THR A C 1
ATOM 768 O O . THR A 1 99 ? 13.588 1.952 -16.013 1.00 80.06 99 THR A O 1
ATOM 771 N N . ASP A 1 100 ? 14.879 0.659 -17.319 1.00 78.50 100 ASP A N 1
ATOM 772 C CA . ASP A 1 100 ? 14.736 1.498 -18.516 1.00 78.50 100 ASP A CA 1
ATOM 773 C C . ASP A 1 100 ? 13.281 1.622 -18.984 1.00 78.50 100 ASP A C 1
ATOM 775 O O . ASP A 1 100 ? 12.879 2.673 -19.481 1.00 78.50 100 ASP A O 1
ATOM 779 N N . PHE A 1 101 ? 12.467 0.587 -18.745 1.00 77.62 101 PHE A N 1
ATOM 780 C CA . PHE A 1 101 ? 11.041 0.569 -19.078 1.00 77.62 101 PHE A CA 1
ATOM 781 C C . PHE A 1 101 ? 10.261 1.713 -18.410 1.00 77.62 101 PHE A C 1
ATOM 783 O O . PHE A 1 101 ? 9.452 2.379 -19.052 1.00 77.62 101 PHE A O 1
ATOM 790 N N . PHE A 1 102 ? 10.527 1.988 -17.129 1.00 79.56 102 PHE A N 1
ATOM 791 C CA . PHE A 1 102 ? 9.818 3.032 -16.383 1.00 79.56 102 PHE A CA 1
ATOM 792 C C . PHE A 1 102 ? 10.468 4.414 -16.501 1.00 79.56 102 PHE A C 1
ATOM 794 O O . PHE A 1 102 ? 9.873 5.399 -16.063 1.00 79.56 102 PHE A O 1
ATOM 801 N N . ARG A 1 103 ? 11.652 4.527 -17.119 1.00 77.44 103 ARG A N 1
ATOM 802 C CA . ARG A 1 103 ? 12.423 5.779 -17.199 1.00 77.44 103 ARG A CA 1
ATOM 803 C C . ARG A 1 103 ? 11.631 6.927 -17.830 1.00 77.44 103 ARG A C 1
ATOM 805 O O . ARG A 1 103 ? 11.655 8.046 -17.316 1.00 77.44 103 ARG A O 1
ATOM 812 N N . ASN A 1 104 ? 10.884 6.625 -18.892 1.00 74.44 104 ASN A N 1
ATOM 813 C CA . ASN A 1 104 ? 10.055 7.588 -19.625 1.00 74.44 104 ASN A CA 1
ATOM 814 C C . ASN A 1 104 ? 8.557 7.473 -19.294 1.00 74.44 104 ASN A C 1
ATOM 816 O O . ASN A 1 104 ? 7.742 8.175 -19.890 1.00 74.44 104 ASN A O 1
ATOM 820 N N . ALA A 1 105 ? 8.175 6.601 -18.356 1.00 77.88 105 ALA A N 1
ATOM 821 C CA . ALA A 1 105 ? 6.779 6.415 -17.994 1.00 77.88 105 ALA A CA 1
ATOM 822 C C . ALA A 1 105 ? 6.246 7.637 -17.229 1.00 77.88 105 ALA A C 1
ATOM 824 O O . ALA A 1 105 ? 6.852 8.117 -16.264 1.00 77.88 105 ALA A O 1
ATOM 825 N N . LEU A 1 106 ? 5.075 8.128 -17.640 1.00 77.50 106 LEU A N 1
ATOM 826 C CA . LEU A 1 106 ? 4.421 9.269 -17.006 1.00 77.50 106 LEU A CA 1
ATOM 827 C C . LEU A 1 106 ? 3.628 8.805 -15.773 1.00 77.50 106 LEU A C 1
ATOM 829 O O . LEU A 1 106 ? 2.420 8.601 -15.817 1.00 77.50 106 LEU A O 1
ATOM 833 N N . LEU A 1 107 ? 4.331 8.625 -14.652 1.00 82.50 107 LEU A N 1
ATOM 834 C CA . LEU A 1 107 ? 3.759 8.162 -13.375 1.00 82.50 107 LEU A CA 1
ATOM 835 C C . LEU A 1 107 ? 3.165 9.291 -12.507 1.00 82.50 107 LEU A C 1
ATOM 837 O O . LEU A 1 107 ? 2.742 9.043 -11.380 1.00 82.50 107 LEU A O 1
ATOM 841 N N . LEU A 1 108 ? 3.095 10.523 -13.025 1.00 81.50 108 LEU A N 1
ATOM 842 C CA . LEU A 1 108 ? 2.558 11.685 -12.302 1.00 81.50 108 LEU A CA 1
ATOM 843 C C . LEU A 1 108 ? 1.103 11.490 -11.851 1.00 81.50 108 LEU A C 1
ATOM 845 O O . LEU A 1 108 ? 0.768 11.842 -10.723 1.00 81.50 108 LEU A O 1
ATOM 849 N N . GLY A 1 109 ? 0.257 10.895 -12.699 1.00 86.75 109 GLY A N 1
ATOM 850 C CA . GLY A 1 109 ? -1.155 10.645 -12.383 1.00 86.75 109 GLY A CA 1
ATOM 851 C C . GLY A 1 109 ? -1.341 9.745 -11.152 1.00 86.75 109 GLY A C 1
ATOM 852 O O . GLY A 1 109 ? -1.929 10.192 -10.167 1.00 86.75 109 GLY A O 1
ATOM 853 N N . PRO A 1 110 ? -0.798 8.511 -11.155 1.00 87.12 110 PRO A N 1
ATOM 854 C CA . PRO A 1 110 ? -0.862 7.614 -10.000 1.00 87.12 110 PRO A CA 1
ATOM 855 C C . PRO A 1 110 ? -0.291 8.224 -8.715 1.00 87.12 110 PRO A C 1
ATOM 857 O O . PRO A 1 110 ? -0.887 8.074 -7.653 1.00 87.12 110 PRO A O 1
ATOM 860 N N . ILE A 1 111 ? 0.826 8.954 -8.807 1.00 90.44 111 ILE A N 1
ATOM 861 C CA . ILE A 1 111 ? 1.441 9.625 -7.651 1.00 90.44 111 ILE A CA 1
ATOM 862 C C . ILE A 1 111 ? 0.487 10.659 -7.048 1.00 90.44 111 ILE A C 1
ATOM 864 O O . ILE A 1 111 ? 0.281 10.662 -5.835 1.00 90.44 111 ILE A O 1
ATOM 868 N N . PHE A 1 112 ? -0.135 11.499 -7.878 1.00 91.75 112 PHE A N 1
ATOM 869 C CA . PHE A 1 112 ? -1.075 12.512 -7.402 1.00 91.75 112 PHE A CA 1
ATOM 870 C C . PHE A 1 112 ? -2.287 11.888 -6.698 1.00 91.75 112 PHE A C 1
ATOM 872 O O . PHE A 1 112 ? -2.677 12.339 -5.621 1.00 91.75 112 PHE A O 1
ATOM 879 N N . ILE A 1 113 ? -2.842 10.812 -7.266 1.00 93.38 113 ILE A N 1
ATOM 880 C CA . ILE A 1 113 ? -3.984 10.088 -6.690 1.00 93.38 113 ILE A CA 1
ATOM 881 C C . ILE A 1 113 ? -3.627 9.521 -5.310 1.00 93.38 113 ILE A C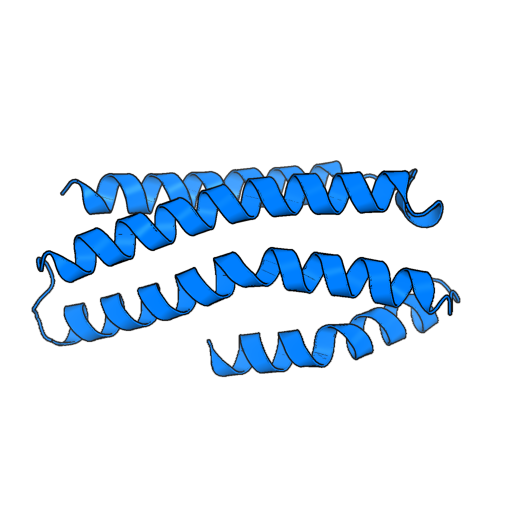 1
ATOM 883 O O . ILE A 1 113 ? -4.378 9.717 -4.355 1.00 93.38 113 ILE A O 1
ATOM 887 N N . VAL A 1 114 ? -2.473 8.857 -5.183 1.00 93.12 114 VAL A N 1
ATOM 888 C CA . VAL A 1 114 ? -2.038 8.260 -3.909 1.00 93.12 114 VAL A CA 1
ATOM 889 C C . VAL A 1 114 ? -1.772 9.332 -2.855 1.00 93.12 114 VAL A C 1
ATOM 891 O O . VAL A 1 114 ? -2.189 9.169 -1.712 1.00 93.12 114 VAL A O 1
ATOM 894 N N . ILE A 1 115 ? -1.149 10.456 -3.225 1.00 94.50 115 ILE A N 1
ATOM 895 C CA . ILE A 1 115 ? -0.939 11.581 -2.302 1.00 94.50 115 ILE A CA 1
ATOM 896 C C . ILE A 1 115 ? -2.283 12.132 -1.820 1.00 94.50 115 ILE A C 1
ATOM 898 O O . ILE A 1 115 ? -2.478 12.298 -0.618 1.00 94.50 115 ILE A O 1
ATOM 902 N N . PHE A 1 116 ? -3.223 12.396 -2.728 1.00 94.75 116 PHE A N 1
ATOM 903 C CA . PHE A 1 116 ? -4.525 12.959 -2.373 1.00 94.75 116 PHE A CA 1
ATOM 904 C C . PHE A 1 116 ? -5.323 12.032 -1.443 1.00 94.75 116 PHE A C 1
ATOM 906 O O . PHE A 1 116 ? -5.800 12.451 -0.387 1.00 94.75 116 PHE A O 1
ATOM 913 N N . ILE A 1 117 ? -5.424 10.746 -1.784 1.00 95.00 117 ILE A N 1
ATOM 914 C CA . ILE A 1 117 ? -6.143 9.763 -0.962 1.00 95.00 117 ILE A CA 1
ATOM 915 C C . ILE A 1 117 ? -5.427 9.550 0.380 1.00 95.00 117 ILE A C 1
ATOM 917 O O . ILE A 1 117 ? -6.056 9.593 1.435 1.00 95.00 117 ILE A O 1
ATOM 921 N N . GLY A 1 118 ? -4.106 9.371 0.368 1.00 93.75 118 GLY A N 1
ATOM 922 C CA . GLY A 1 118 ? -3.335 9.128 1.585 1.00 93.75 118 GLY A CA 1
ATOM 923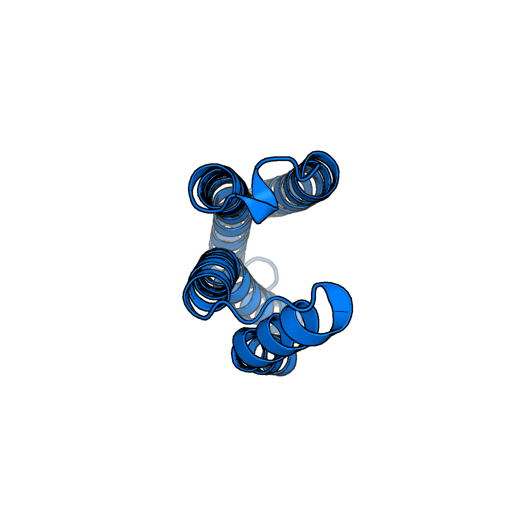 C C . GLY A 1 118 ? -3.369 10.315 2.551 1.00 93.75 118 GLY A C 1
ATOM 924 O O . GLY A 1 118 ? -3.473 10.124 3.763 1.00 93.75 118 GLY A O 1
ATOM 925 N N . THR A 1 119 ? -3.319 11.549 2.040 1.00 93.75 119 THR A N 1
ATOM 926 C CA . THR A 1 119 ? -3.403 12.753 2.880 1.00 93.75 119 THR A CA 1
ATOM 927 C C . THR A 1 119 ? -4.800 12.941 3.450 1.00 93.75 119 THR A C 1
ATOM 929 O O . THR A 1 119 ? -4.926 13.152 4.652 1.00 93.75 119 THR A O 1
ATOM 932 N N . THR A 1 120 ? -5.852 12.814 2.638 1.00 95.44 120 THR A N 1
ATOM 933 C CA . THR A 1 120 ? -7.240 12.952 3.112 1.00 95.44 120 THR A CA 1
ATOM 934 C C . THR A 1 120 ? -7.569 11.936 4.205 1.00 95.44 120 THR A C 1
ATOM 936 O O . THR A 1 120 ? -8.074 12.314 5.261 1.00 95.44 120 THR A O 1
ATOM 939 N N . ILE A 1 121 ? -7.205 10.666 4.008 1.00 93.81 121 ILE A N 1
ATOM 940 C CA . ILE A 1 121 ? -7.381 9.606 5.010 1.00 93.81 121 ILE A CA 1
ATOM 941 C C . ILE A 1 121 ? -6.513 9.865 6.249 1.00 93.81 121 ILE A C 1
ATOM 943 O O . ILE A 1 121 ? -6.991 9.755 7.381 1.00 93.81 121 ILE A O 1
ATOM 947 N N . GLY A 1 122 ? -5.246 10.232 6.043 1.00 94.19 122 GLY A N 1
ATOM 948 C CA . GLY A 1 122 ? -4.294 10.513 7.114 1.00 94.19 122 GLY A CA 1
ATOM 949 C C . GLY A 1 122 ? -4.776 11.631 8.033 1.00 94.19 122 GLY A C 1
ATOM 950 O O . GLY A 1 122 ? -4.797 11.453 9.253 1.00 94.19 122 GLY A O 1
ATOM 951 N N . PHE A 1 123 ? -5.228 12.748 7.459 1.00 94.62 123 PHE A N 1
ATOM 952 C CA . PHE A 1 123 ? -5.784 13.876 8.204 1.00 94.62 123 PHE A CA 1
ATOM 953 C C . PHE A 1 123 ? -7.109 13.534 8.882 1.00 94.62 123 PHE A C 1
ATOM 955 O O . PHE A 1 123 ? -7.269 13.844 10.061 1.00 94.62 123 PHE A O 1
ATOM 962 N N . LEU A 1 124 ? -8.033 12.857 8.189 1.00 94.00 124 LEU A N 1
ATOM 963 C CA . LEU A 1 124 ? -9.331 12.483 8.756 1.00 94.00 124 LEU A CA 1
ATOM 964 C C . LEU A 1 124 ? -9.161 11.672 10.042 1.00 94.00 124 LEU A C 1
ATOM 966 O O . LEU A 1 124 ? -9.749 12.007 11.069 1.00 94.00 124 LEU A O 1
ATOM 970 N N . PHE A 1 125 ? -8.321 10.635 10.019 1.00 92.69 125 PHE A N 1
ATOM 971 C CA . PHE A 1 125 ? -8.102 9.800 11.199 1.00 92.69 125 PHE A CA 1
ATOM 972 C C . PHE A 1 125 ? -7.245 10.469 12.274 1.00 92.69 125 PHE A C 1
ATOM 974 O O . PHE A 1 125 ? -7.414 10.162 13.454 1.00 92.69 125 PHE A O 1
ATOM 981 N N . LEU A 1 126 ? -6.369 11.404 11.898 1.00 92.94 126 LEU A N 1
ATOM 982 C CA . LEU A 1 126 ? -5.625 12.208 12.863 1.00 92.94 126 LEU A CA 1
ATOM 983 C C . LEU A 1 126 ? -6.569 13.101 13.671 1.00 92.94 126 LEU A C 1
ATOM 985 O O . LEU A 1 126 ? -6.520 13.064 14.899 1.00 92.94 126 LEU A O 1
ATOM 989 N N . VAL A 1 127 ? -7.465 13.828 12.997 1.00 93.12 127 VAL A N 1
ATOM 990 C CA . VAL A 1 127 ? -8.478 14.677 13.644 1.00 93.12 127 VAL A CA 1
ATOM 991 C C . VAL A 1 127 ? -9.424 13.830 14.493 1.00 93.12 127 VAL A C 1
ATOM 993 O O . VAL A 1 127 ? -9.662 14.152 15.653 1.00 93.12 127 VAL A O 1
ATOM 996 N N . LEU A 1 128 ? -9.892 12.691 13.970 1.00 88.38 128 LEU A N 1
ATOM 997 C CA . LEU A 1 128 ? -10.773 11.786 14.714 1.00 88.38 128 LEU A CA 1
ATOM 998 C C . LEU A 1 128 ? -10.118 11.206 15.976 1.00 88.38 128 LEU A C 1
ATOM 1000 O O . LEU A 1 128 ? -10.812 10.833 16.910 1.00 88.38 128 LEU A O 1
ATOM 1004 N N . SER A 1 129 ? -8.787 11.125 16.015 1.00 88.56 129 SER A N 1
ATOM 1005 C CA . SER A 1 129 ? -8.048 10.658 17.192 1.00 88.56 129 SER A CA 1
ATOM 1006 C C . SER A 1 129 ? -7.845 11.721 18.280 1.00 88.56 129 SER A C 1
ATOM 1008 O O . SER A 1 129 ? -7.290 11.416 19.335 1.00 88.56 129 SER A O 1
ATOM 1010 N N . GLN A 1 130 ? -8.210 12.973 18.007 1.00 85.38 130 GLN A N 1
ATOM 1011 C CA . GLN A 1 130 ? -8.114 14.089 18.952 1.00 85.38 130 GLN A CA 1
ATOM 1012 C C . GLN A 1 130 ? -9.472 14.467 19.563 1.00 85.38 130 GLN A C 1
ATOM 1014 O O . GLN A 1 130 ? -9.500 15.272 20.492 1.00 85.38 130 GLN A O 1
ATOM 1019 N N . LEU A 1 131 ? -10.559 13.890 19.038 1.00 73.62 131 LEU A N 1
ATOM 1020 C CA . LEU A 1 131 ? -11.926 13.962 19.561 1.00 73.62 131 LEU A CA 1
ATOM 1021 C C . LEU A 1 131 ? -12.136 12.925 20.672 1.00 73.62 131 LEU A C 1
ATOM 1023 O O . LEU A 1 131 ? -12.848 13.265 21.640 1.00 73.62 131 LEU A O 1
#

Sequence (131 aa):
GICITLLMLLGTPLITTALLKSEYSLLDKNLVIKISTCIYLCAVPYVIALFNLKKICKLVAKNNAFSLNIVNSLKIISFCSFSEIIIFIMSTTYLKYSTDFFRNALLLGPIFIVIFIGTTIGFLFLVLSQL

Organism: Clostridium perfringens (NCBI:txid1502)

Foldseek 3Di:
DLVVLVVVLVCQLVVLQVCCCPVPVDRDPVLSVLVNVLVVQLCVLVSLLVVLVVVQVVCVVVVNNDDLSNLVSLLSNLVSLVVSLVSNVVSLVCSLVVDPVSVPPPCVVVSVVSCVVSNVSSVVSNVVSVD

InterPro domains:
  IPR021354 Protein of unknown function DUF2975 [PF11188] (30-131)

Radius of gyration: 17.58 Å; chains: 1; bounding box: 38×29×49 Å

pLDDT: mean 87.69, std 6.58, range [65.44, 95.5]

Secondary structure (DSSP, 8-state):
-HHHHHHHHHHHHHHHHHHHHHHS----HHHHHHHHHHHHHHHHHHHHHHHHHHHHHHHHTTT-TT-HHHHHHHHHHHHHHHHHHHHHHHHHHHHHHH-HHHHT--THHHHHHHHHHHHHHHHHHHHHTT-